Protein AF-U7GQN3-F1 (afdb_monomer_lite)

Sequence (80 aa):
MRKTVNLPLYDEFMDIFANHEIKNWQAKHFWEKMGMSKNSKVEQHRRLMYVGLRILVKCHYLEVDVSQSTRRVFSYKETH

Structure (mmCIF, N/CA/C/O backbone):
data_AF-U7GQN3-F1
#
_entry.id   AF-U7GQN3-F1
#
loop_
_atom_site.group_PDB
_atom_site.id
_atom_site.type_symbol
_atom_site.label_atom_id
_atom_site.label_alt_id
_atom_site.label_comp_id
_atom_site.label_asym_id
_atom_site.label_entity_id
_atom_site.label_seq_id
_atom_site.pdbx_PDB_ins_code
_atom_site.Cartn_x
_atom_site.Cartn_y
_atom_site.Cartn_z
_atom_site.occupancy
_atom_site.B_iso_or_equiv
_atom_site.auth_seq_id
_atom_site.auth_comp_id
_atom_site.auth_asym_id
_atom_site.auth_atom_id
_atom_site.pdbx_PDB_model_num
ATOM 1 N N . MET A 1 1 ? -19.295 1.655 -18.483 1.00 38.28 1 MET A N 1
ATOM 2 C CA . MET A 1 1 ? -17.883 1.290 -18.742 1.00 38.28 1 MET A CA 1
ATOM 3 C C . MET A 1 1 ? -17.301 0.659 -17.483 1.00 38.28 1 MET A C 1
ATOM 5 O O . MET A 1 1 ? -17.237 1.338 -16.464 1.00 38.28 1 MET A O 1
ATOM 9 N N . ARG A 1 2 ? -16.934 -0.630 -17.508 1.00 46.12 2 ARG A N 1
ATOM 10 C CA . ARG A 1 2 ? -16.171 -1.241 -16.407 1.00 46.12 2 ARG A CA 1
ATOM 11 C C . ARG A 1 2 ? -14.787 -0.589 -16.418 1.00 46.12 2 ARG A C 1
ATOM 13 O O . ARG A 1 2 ? -14.080 -0.711 -17.411 1.00 46.12 2 ARG A O 1
ATOM 20 N N . LYS A 1 3 ? -14.431 0.167 -15.376 1.00 53.38 3 LYS A N 1
ATOM 21 C CA . LYS A 1 3 ? -13.062 0.676 -15.232 1.00 53.38 3 LYS A CA 1
ATOM 22 C C . LYS A 1 3 ? -12.172 -0.541 -14.999 1.00 53.38 3 LYS A C 1
ATOM 24 O O . LYS A 1 3 ? -12.239 -1.132 -13.927 1.00 53.38 3 LYS A O 1
ATOM 29 N N . THR A 1 4 ? -11.391 -0.936 -15.998 1.00 62.19 4 THR A N 1
ATOM 30 C CA . THR A 1 4 ? -10.276 -1.865 -15.806 1.00 62.19 4 THR A CA 1
ATOM 31 C C . THR A 1 4 ? -9.335 -1.228 -14.795 1.00 62.19 4 THR A C 1
ATOM 33 O O . THR A 1 4 ? -8.733 -0.185 -15.056 1.00 62.19 4 THR A O 1
ATOM 36 N N . VAL A 1 5 ? -9.295 -1.797 -13.596 1.00 71.81 5 VAL A N 1
ATOM 37 C CA . VAL A 1 5 ? -8.371 -1.373 -12.553 1.00 71.81 5 VAL A CA 1
ATOM 38 C C . VAL A 1 5 ? -6.998 -1.889 -12.962 1.00 71.81 5 VAL A C 1
ATOM 40 O O . VAL A 1 5 ? -6.746 -3.085 -12.903 1.00 71.81 5 VAL A O 1
ATOM 43 N N . ASN A 1 6 ? -6.135 -0.994 -13.438 1.00 87.38 6 ASN A N 1
ATOM 44 C CA . ASN A 1 6 ? -4.751 -1.338 -13.736 1.00 87.38 6 ASN A CA 1
ATOM 45 C C . ASN A 1 6 ? -3.946 -1.255 -12.433 1.00 87.38 6 ASN A C 1
ATOM 47 O O . ASN A 1 6 ? -3.680 -0.147 -11.960 1.00 87.38 6 ASN A O 1
ATOM 51 N N . LEU A 1 7 ? -3.635 -2.404 -11.825 1.00 91.75 7 LEU A N 1
ATOM 52 C CA . LEU A 1 7 ? -2.788 -2.476 -10.636 1.00 91.75 7 LEU A CA 1
ATOM 53 C C . LEU A 1 7 ? -1.319 -2.390 -11.081 1.00 91.75 7 LEU A C 1
ATOM 55 O O . LEU A 1 7 ? -0.831 -3.325 -11.714 1.00 91.75 7 LEU A O 1
ATOM 59 N N . PRO A 1 8 ? -0.597 -1.294 -10.788 1.00 93.06 8 PRO A N 1
ATOM 60 C CA . PRO A 1 8 ? 0.833 -1.257 -11.046 1.00 93.06 8 PRO A CA 1
ATOM 61 C C . PRO A 1 8 ? 1.560 -2.228 -10.114 1.00 93.06 8 PRO A C 1
ATOM 63 O O . PRO A 1 8 ? 1.135 -2.404 -8.972 1.00 93.06 8 PRO A O 1
ATOM 66 N N . LEU A 1 9 ? 2.686 -2.773 -10.581 1.00 92.06 9 LEU A N 1
ATOM 67 C CA . LEU A 1 9 ? 3.479 -3.764 -9.841 1.00 92.06 9 LEU A CA 1
ATOM 68 C C . LEU A 1 9 ? 2.650 -5.010 -9.474 1.00 92.06 9 LEU A C 1
ATOM 70 O O . LEU A 1 9 ? 2.693 -5.490 -8.343 1.00 92.06 9 LEU A O 1
ATOM 74 N N . TYR A 1 10 ? 1.791 -5.449 -10.404 1.00 93.50 10 TYR A N 1
ATOM 75 C CA . TYR A 1 10 ? 0.835 -6.532 -10.173 1.00 93.50 10 TYR A CA 1
ATOM 76 C C . TYR A 1 10 ? 1.538 -7.803 -9.700 1.00 93.50 10 TYR A C 1
ATOM 78 O O . TYR A 1 10 ? 1.171 -8.324 -8.650 1.00 93.50 10 TYR A O 1
ATOM 86 N N . ASP A 1 11 ? 2.561 -8.248 -10.431 1.00 9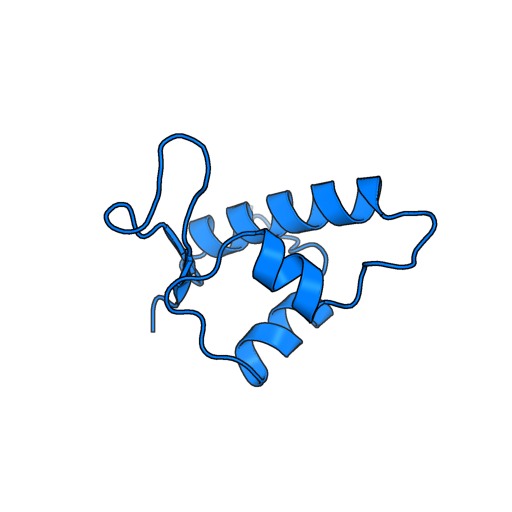2.00 11 ASP A N 1
ATOM 87 C CA . ASP A 1 11 ? 3.292 -9.478 -10.126 1.00 92.00 11 ASP A CA 1
ATOM 88 C C . ASP A 1 11 ? 3.943 -9.392 -8.740 1.00 92.00 11 ASP A C 1
ATOM 90 O O . ASP A 1 11 ? 3.772 -10.287 -7.917 1.00 92.00 11 ASP A O 1
ATOM 94 N N . GLU A 1 12 ? 4.571 -8.260 -8.411 1.00 93.19 12 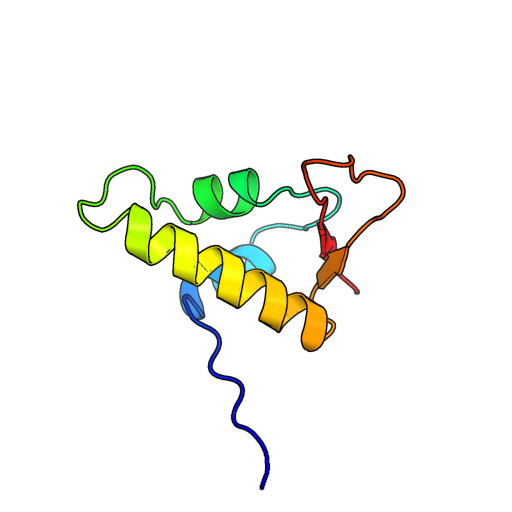GLU A N 1
ATOM 95 C CA . GLU A 1 12 ? 5.210 -8.063 -7.110 1.00 93.19 12 GLU A CA 1
ATOM 96 C C . GLU A 1 12 ? 4.202 -8.033 -5.951 1.00 93.19 12 GLU A C 1
ATOM 98 O O . GLU A 1 12 ? 4.499 -8.507 -4.852 1.00 93.19 12 GLU A O 1
ATOM 103 N N . PHE A 1 13 ? 3.007 -7.474 -6.161 1.00 94.44 13 PHE A N 1
ATOM 104 C CA . PHE A 1 13 ? 1.946 -7.536 -5.156 1.00 94.44 13 PHE A CA 1
ATOM 105 C C . PHE A 1 13 ? 1.400 -8.957 -5.003 1.00 94.44 13 PHE A C 1
ATOM 107 O O . PHE A 1 13 ? 1.221 -9.396 -3.868 1.00 94.44 13 PHE A O 1
ATOM 114 N N . MET A 1 14 ? 1.151 -9.678 -6.101 1.00 93.38 14 MET A N 1
ATOM 115 C CA . MET A 1 14 ? 0.665 -11.061 -6.045 1.00 93.38 14 MET A CA 1
ATOM 116 C C . MET A 1 14 ? 1.671 -11.978 -5.344 1.00 93.38 14 MET A C 1
ATOM 118 O O . MET A 1 14 ? 1.272 -12.768 -4.490 1.00 93.38 14 MET A O 1
ATOM 122 N N . ASP A 1 15 ? 2.966 -11.813 -5.617 1.00 94.25 15 ASP A N 1
ATOM 123 C CA . ASP A 1 15 ? 4.031 -12.539 -4.923 1.00 94.25 15 ASP A CA 1
ATOM 124 C C . ASP A 1 15 ? 4.031 -12.255 -3.418 1.00 94.25 15 ASP A C 1
ATOM 126 O O . ASP A 1 15 ? 4.275 -13.158 -2.615 1.00 94.25 15 ASP A O 1
ATOM 130 N N . ILE A 1 16 ? 3.738 -11.020 -2.997 1.00 94.94 16 ILE A N 1
ATOM 131 C CA . ILE A 1 16 ? 3.599 -10.711 -1.572 1.00 94.94 16 ILE A CA 1
ATOM 132 C C . ILE A 1 16 ? 2.420 -11.470 -0.973 1.00 94.94 16 ILE A C 1
ATOM 134 O O . ILE A 1 16 ? 2.638 -12.180 0.004 1.00 94.94 16 ILE A O 1
ATOM 138 N N . PHE A 1 17 ? 1.223 -11.359 -1.556 1.00 93.50 17 PHE A N 1
ATOM 139 C CA . PHE A 1 17 ? 0.021 -12.023 -1.034 1.00 93.50 17 PHE A CA 1
ATOM 140 C C . PHE A 1 17 ? 0.150 -13.552 -1.019 1.00 93.50 17 PHE A C 1
ATOM 142 O O . PHE A 1 17 ? -0.372 -14.210 -0.127 1.00 93.50 17 PHE A O 1
ATOM 149 N N . ALA A 1 18 ? 0.864 -14.136 -1.983 1.00 93.56 18 ALA A N 1
ATOM 150 C CA . ALA A 1 18 ? 1.074 -15.579 -2.034 1.00 93.56 18 ALA A CA 1
ATOM 151 C C . ALA A 1 18 ? 2.046 -16.086 -0.954 1.00 93.56 18 ALA A C 1
ATOM 153 O O . ALA A 1 18 ? 1.932 -17.228 -0.512 1.00 93.56 18 ALA A O 1
ATOM 154 N N . ASN A 1 19 ? 3.015 -15.260 -0.545 1.00 94.62 19 ASN A N 1
ATOM 155 C CA . ASN A 1 19 ? 4.142 -15.698 0.286 1.00 94.62 19 ASN A CA 1
ATOM 156 C C . ASN A 1 19 ? 4.172 -15.075 1.691 1.00 94.62 19 ASN A C 1
ATOM 158 O O . ASN A 1 19 ? 5.016 -15.450 2.509 1.00 94.62 19 ASN A O 1
ATOM 162 N N . HIS A 1 20 ? 3.313 -14.099 1.978 1.00 93.50 20 HIS A N 1
ATOM 163 C CA . HIS A 1 20 ? 3.316 -13.357 3.232 1.00 93.50 20 HIS A CA 1
ATOM 164 C C . HIS A 1 20 ? 1.897 -13.032 3.679 1.00 93.50 20 HIS A C 1
ATOM 166 O O . HIS A 1 20 ? 1.070 -12.640 2.873 1.00 93.50 20 HIS A O 1
ATOM 172 N N . GLU A 1 21 ? 1.667 -13.101 4.987 1.00 92.62 21 GLU A N 1
ATOM 173 C CA . GLU A 1 21 ? 0.422 -12.647 5.600 1.00 92.62 21 GLU A CA 1
ATOM 174 C C . GLU A 1 21 ? 0.561 -11.185 6.056 1.00 92.62 21 GLU A C 1
ATOM 176 O O . GLU A 1 21 ? 1.424 -10.842 6.883 1.00 92.62 21 GLU A O 1
ATOM 181 N N . ILE A 1 22 ? -0.287 -10.298 5.532 1.00 93.56 22 ILE A N 1
ATOM 182 C CA . ILE A 1 22 ? -0.245 -8.871 5.862 1.00 93.56 22 ILE A CA 1
ATOM 183 C C . ILE A 1 22 ? -1.182 -8.570 7.043 1.00 93.56 22 ILE A C 1
ATOM 185 O O . ILE A 1 22 ? -2.394 -8.490 6.897 1.00 93.56 22 ILE A O 1
ATOM 189 N N . LYS A 1 23 ? -0.622 -8.342 8.239 1.00 90.88 23 LYS A N 1
ATOM 190 C CA . LYS A 1 23 ? -1.403 -8.008 9.459 1.00 90.88 23 LYS A CA 1
ATOM 191 C C . LYS A 1 23 ? -1.194 -6.596 10.006 1.00 90.88 23 LYS A C 1
ATOM 193 O O . LYS A 1 23 ? -2.089 -6.025 10.613 1.00 90.88 23 LYS A O 1
ATOM 198 N N . ASN A 1 24 ? 0.003 -6.044 9.842 1.00 92.25 24 ASN A N 1
ATOM 199 C CA . ASN A 1 24 ? 0.362 -4.707 10.328 1.00 92.25 24 ASN A CA 1
ATOM 200 C C . ASN A 1 24 ? 1.492 -4.134 9.470 1.00 92.25 24 ASN A C 1
ATOM 202 O O . ASN A 1 24 ? 2.548 -3.715 9.957 1.00 92.25 24 ASN A O 1
ATOM 206 N N . TRP A 1 25 ? 1.339 -4.236 8.151 1.00 95.69 25 TRP A N 1
ATOM 207 C CA . TRP A 1 25 ? 2.394 -3.797 7.255 1.00 95.69 25 TRP A CA 1
ATOM 208 C C . TRP A 1 25 ? 2.308 -2.311 6.994 1.00 95.69 25 TRP A C 1
ATOM 210 O O . TRP A 1 25 ? 1.244 -1.769 6.751 1.00 95.69 25 TRP A O 1
ATOM 220 N N . GLN A 1 26 ? 3.452 -1.648 6.968 1.00 94.88 26 GLN A N 1
ATOM 221 C CA . GLN A 1 26 ? 3.561 -0.285 6.478 1.00 94.88 26 GLN A CA 1
ATOM 222 C C . GLN A 1 26 ? 4.085 -0.328 5.046 1.00 94.88 26 GLN A C 1
ATOM 224 O O . GLN A 1 26 ? 4.682 -1.320 4.630 1.00 94.88 26 GLN A O 1
ATOM 229 N N . ALA A 1 27 ? 3.953 0.775 4.310 1.00 92.50 27 ALA A N 1
ATOM 230 C CA . ALA A 1 27 ? 4.457 0.875 2.936 1.00 92.50 27 ALA A CA 1
ATOM 231 C C . ALA A 1 27 ? 5.939 0.455 2.792 1.00 92.50 27 ALA A C 1
ATOM 233 O O . ALA A 1 27 ? 6.321 -0.112 1.774 1.00 92.50 27 ALA A O 1
ATOM 234 N N . LYS A 1 28 ? 6.766 0.669 3.828 1.00 91.56 28 LYS A N 1
ATOM 235 C CA . LYS A 1 28 ? 8.167 0.215 3.850 1.00 91.56 28 LYS A CA 1
ATOM 236 C C . LYS A 1 28 ? 8.320 -1.311 3.776 1.00 91.56 28 LYS A C 1
ATOM 238 O O . LYS A 1 28 ? 9.231 -1.771 3.105 1.00 91.56 28 LYS A O 1
ATOM 243 N N . HIS A 1 29 ? 7.426 -2.084 4.398 1.00 94.06 29 HIS A N 1
ATOM 244 C CA . HIS A 1 29 ? 7.514 -3.547 4.384 1.00 94.06 29 HIS A CA 1
ATOM 245 C C . HIS A 1 29 ? 7.218 -4.087 2.982 1.00 94.06 29 HIS A C 1
ATOM 247 O O . HIS A 1 29 ? 7.947 -4.945 2.499 1.00 94.06 29 HIS A O 1
ATOM 253 N N . PHE A 1 30 ? 6.226 -3.516 2.286 1.00 94.12 30 PHE A N 1
ATOM 254 C CA . PHE A 1 30 ? 5.997 -3.812 0.867 1.00 94.12 30 PHE A CA 1
ATOM 255 C C . PHE A 1 30 ? 7.246 -3.494 0.044 1.00 94.12 30 PHE A C 1
ATOM 257 O O . PHE A 1 30 ? 7.753 -4.350 -0.669 1.00 94.12 30 PHE A O 1
ATOM 264 N N . TRP A 1 31 ? 7.796 -2.290 0.208 1.00 91.31 31 TRP A N 1
ATOM 265 C CA . TRP A 1 31 ? 8.989 -1.862 -0.518 1.00 91.31 31 TRP A CA 1
ATOM 266 C C . TRP A 1 31 ? 10.193 -2.800 -0.332 1.00 91.31 31 TRP A C 1
ATOM 268 O O . TRP A 1 31 ? 10.875 -3.139 -1.299 1.00 91.31 31 TRP A O 1
ATOM 278 N N . GLU A 1 32 ? 10.447 -3.224 0.907 1.00 90.44 32 GLU A N 1
ATOM 279 C CA . GLU A 1 32 ? 11.520 -4.157 1.255 1.00 90.44 32 GLU A CA 1
ATOM 280 C C . GLU A 1 32 ? 11.305 -5.531 0.613 1.00 90.44 32 GLU A C 1
ATOM 282 O O . GLU A 1 32 ? 12.236 -6.097 0.040 1.00 90.44 32 GLU A O 1
ATOM 287 N N . LYS A 1 33 ? 10.074 -6.049 0.663 1.00 91.12 33 LYS A N 1
ATOM 288 C CA . LYS A 1 33 ? 9.726 -7.385 0.163 1.00 91.12 33 LYS A CA 1
ATOM 289 C C . LYS A 1 33 ? 9.670 -7.478 -1.354 1.00 91.12 33 LYS A C 1
ATOM 291 O O . LYS A 1 33 ? 10.017 -8.518 -1.896 1.00 91.12 33 LYS A O 1
ATOM 296 N N . MET A 1 34 ? 9.349 -6.381 -2.032 1.00 89.31 34 MET A N 1
ATOM 297 C CA . MET A 1 34 ? 9.421 -6.285 -3.492 1.00 89.31 34 MET A CA 1
ATOM 298 C C . MET A 1 34 ? 10.868 -6.191 -4.018 1.00 89.31 34 MET A C 1
ATOM 300 O O . MET A 1 34 ? 11.081 -6.128 -5.224 1.00 89.31 34 MET A O 1
ATOM 304 N N . GLY A 1 35 ? 11.885 -6.123 -3.146 1.00 82.69 35 GLY A N 1
ATOM 305 C CA . GLY A 1 35 ? 13.294 -6.140 -3.562 1.00 82.69 35 GLY A CA 1
ATOM 306 C C . GLY A 1 35 ? 13.755 -4.898 -4.339 1.00 82.69 35 GLY A C 1
ATOM 307 O O . GLY A 1 35 ? 14.797 -4.921 -4.991 1.00 82.69 35 GLY A O 1
ATOM 308 N N . MET A 1 36 ? 13.023 -3.782 -4.262 1.00 73.19 36 MET A N 1
ATOM 309 C CA . MET A 1 36 ? 13.226 -2.612 -5.132 1.00 73.19 36 MET A CA 1
ATOM 310 C C . MET A 1 36 ? 14.334 -1.640 -4.682 1.00 73.19 36 MET A C 1
ATOM 312 O O . MET A 1 36 ? 14.464 -0.537 -5.216 1.00 73.19 36 MET A O 1
ATOM 316 N N . SER A 1 37 ? 15.168 -2.026 -3.714 1.00 65.81 37 SER A N 1
ATOM 317 C CA . SER A 1 37 ? 16.132 -1.134 -3.052 1.00 65.81 37 SER A CA 1
ATOM 318 C C . SER A 1 37 ? 17.356 -0.736 -3.890 1.00 65.81 37 SER A C 1
ATOM 320 O O . SER A 1 37 ? 18.072 0.180 -3.492 1.00 65.81 37 SER A O 1
ATOM 322 N N . LYS A 1 38 ? 17.606 -1.371 -5.046 1.00 62.69 38 LYS A N 1
ATOM 323 C CA . LYS A 1 38 ? 18.851 -1.193 -5.827 1.00 62.69 38 LYS A CA 1
ATOM 324 C C . LYS A 1 38 ? 18.675 -0.629 -7.246 1.00 62.69 38 LYS A C 1
ATOM 326 O O . LYS A 1 38 ? 19.643 -0.582 -7.999 1.00 62.69 38 LYS A O 1
ATOM 331 N N . ASN A 1 39 ? 17.477 -0.177 -7.625 1.00 64.19 39 ASN A N 1
ATOM 332 C CA . ASN A 1 39 ? 17.194 0.224 -9.010 1.00 64.19 39 ASN A CA 1
ATOM 333 C C . ASN A 1 39 ? 17.343 1.737 -9.257 1.00 64.19 39 ASN A C 1
ATOM 335 O O . ASN A 1 39 ? 16.874 2.564 -8.485 1.00 64.19 39 ASN A O 1
ATOM 339 N N . SER A 1 40 ? 17.881 2.130 -10.416 1.00 63.66 40 SER A N 1
ATOM 340 C CA . SER A 1 40 ? 17.959 3.541 -10.856 1.00 63.66 40 SER A CA 1
ATOM 341 C C . SER A 1 40 ? 16.591 4.237 -10.986 1.00 63.66 40 SER A C 1
ATOM 343 O O . SER A 1 40 ? 16.511 5.459 -11.068 1.00 63.66 40 SER A O 1
ATOM 345 N N . LYS A 1 41 ? 15.499 3.462 -10.969 1.00 76.94 41 LYS A N 1
ATOM 346 C CA . LYS A 1 41 ? 14.103 3.915 -11.061 1.00 76.94 41 LYS A CA 1
ATOM 347 C C . LYS A 1 41 ? 13.356 3.900 -9.715 1.00 76.94 41 LYS A C 1
ATOM 349 O O . LYS A 1 41 ? 12.123 3.859 -9.722 1.00 76.94 41 LYS A O 1
ATOM 354 N N . VAL A 1 42 ? 14.063 3.905 -8.580 1.00 82.06 42 VAL A N 1
ATOM 355 C CA . VAL A 1 42 ? 13.487 3.826 -7.217 1.00 82.06 42 VAL A CA 1
ATOM 356 C C . VAL A 1 42 ? 12.316 4.794 -7.007 1.00 82.06 42 VAL A C 1
ATOM 358 O O . VAL A 1 42 ? 11.256 4.376 -6.551 1.00 82.06 42 VAL A O 1
ATOM 361 N N . GLU A 1 43 ? 12.441 6.060 -7.409 1.00 84.69 43 GLU A N 1
ATOM 362 C CA . GLU A 1 43 ? 11.379 7.052 -7.180 1.00 84.69 43 GLU A CA 1
ATOM 363 C C . GLU A 1 43 ? 10.099 6.774 -7.982 1.00 84.69 43 GLU A C 1
ATOM 365 O O . GLU A 1 43 ? 8.988 6.928 -7.467 1.00 84.69 43 GLU A O 1
ATOM 370 N N . GLN A 1 4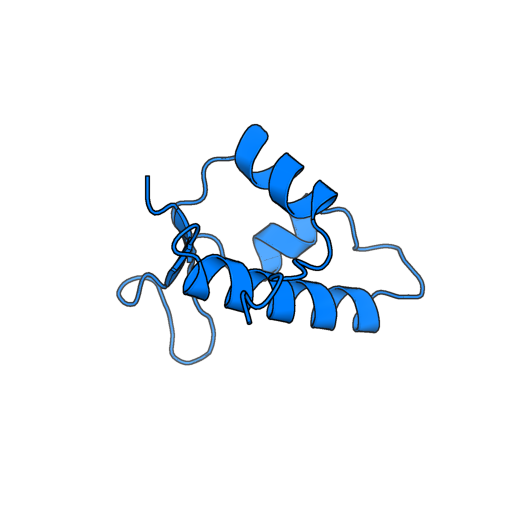4 ? 10.225 6.310 -9.230 1.00 88.06 44 GLN A N 1
ATOM 371 C CA . GLN A 1 44 ? 9.067 5.925 -10.040 1.00 88.06 44 GLN A CA 1
ATOM 372 C C . GLN A 1 44 ? 8.356 4.714 -9.427 1.00 88.06 44 GLN A C 1
ATOM 374 O O . GLN A 1 44 ? 7.138 4.734 -9.261 1.00 88.06 44 GLN A O 1
ATOM 379 N N . HIS A 1 45 ? 9.115 3.689 -9.046 1.00 88.94 45 HIS A N 1
ATOM 380 C CA . HIS A 1 45 ? 8.572 2.481 -8.431 1.00 88.94 45 HIS A CA 1
ATOM 381 C C . HIS A 1 45 ? 7.903 2.782 -7.091 1.00 88.94 45 HIS A C 1
ATOM 383 O O . HIS A 1 45 ? 6.829 2.261 -6.809 1.00 88.94 45 HIS A O 1
ATOM 389 N N . ARG A 1 46 ? 8.472 3.690 -6.291 1.00 89.69 46 ARG A N 1
ATOM 390 C CA . ARG A 1 46 ? 7.874 4.120 -5.025 1.00 89.69 46 ARG A CA 1
ATOM 391 C C . ARG A 1 46 ? 6.505 4.754 -5.248 1.00 89.69 46 ARG A C 1
ATOM 393 O O . ARG A 1 46 ? 5.552 4.419 -4.547 1.00 89.69 46 ARG A O 1
ATOM 400 N N . ARG A 1 47 ? 6.378 5.637 -6.245 1.00 92.38 47 ARG A N 1
ATOM 401 C CA . ARG A 1 47 ? 5.081 6.228 -6.619 1.00 92.38 47 ARG A CA 1
ATOM 402 C C . ARG A 1 47 ? 4.088 5.155 -7.060 1.00 92.38 47 ARG A C 1
ATOM 404 O O . ARG A 1 47 ? 2.946 5.179 -6.607 1.00 92.38 47 ARG A O 1
ATOM 411 N N . LEU A 1 48 ? 4.524 4.210 -7.892 1.00 93.25 48 LEU A N 1
ATOM 412 C CA . LEU A 1 48 ? 3.694 3.094 -8.352 1.00 93.25 48 LEU A CA 1
ATOM 413 C C . LEU A 1 48 ? 3.236 2.199 -7.194 1.00 93.25 48 LEU A C 1
ATOM 415 O O . LEU A 1 48 ? 2.055 1.878 -7.130 1.00 93.25 48 LEU A O 1
ATOM 419 N N . MET A 1 49 ? 4.108 1.897 -6.230 1.00 94.69 49 MET A N 1
ATOM 420 C CA . MET A 1 49 ? 3.763 1.140 -5.024 1.00 94.69 49 MET A CA 1
ATOM 421 C C . MET A 1 49 ? 2.651 1.835 -4.231 1.00 94.69 49 MET A C 1
ATOM 423 O O . MET A 1 49 ? 1.657 1.202 -3.885 1.00 94.69 49 MET A O 1
ATOM 427 N N . TYR A 1 50 ? 2.753 3.145 -3.982 1.00 94.75 50 TYR A N 1
ATOM 428 C CA . TYR A 1 50 ? 1.686 3.871 -3.280 1.00 94.75 50 TYR A CA 1
ATOM 429 C C . TYR A 1 50 ? 0.372 3.911 -4.072 1.00 94.75 50 TYR A C 1
ATOM 431 O O . TYR A 1 50 ? -0.702 3.837 -3.473 1.00 94.75 5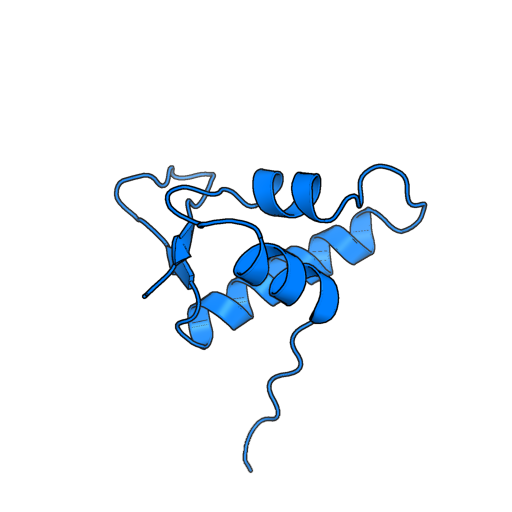0 TYR A O 1
ATOM 439 N N . VAL A 1 51 ? 0.429 4.013 -5.404 1.00 95.12 51 VAL A N 1
ATOM 440 C CA . VAL A 1 51 ? -0.768 3.901 -6.255 1.00 95.12 51 VAL A CA 1
ATOM 441 C C . VAL A 1 51 ? -1.380 2.503 -6.139 1.00 95.12 51 VAL A C 1
ATOM 443 O O . VAL A 1 51 ? -2.592 2.397 -5.955 1.00 95.12 51 VAL A O 1
ATOM 446 N N . GLY A 1 52 ? -0.555 1.455 -6.171 1.00 95.44 52 GLY A N 1
ATOM 447 C CA . GLY A 1 52 ? -0.980 0.068 -6.009 1.00 95.44 52 GLY A CA 1
ATOM 448 C C . GLY A 1 52 ? -1.655 -0.182 -4.664 1.00 95.44 52 GLY A C 1
ATOM 449 O O . GLY A 1 52 ? -2.780 -0.666 -4.635 1.00 95.44 52 GLY A O 1
ATOM 450 N N . LEU A 1 53 ? -1.058 0.277 -3.559 1.00 95.62 53 LEU A N 1
ATOM 451 C CA . LEU A 1 53 ? -1.666 0.186 -2.224 1.00 95.62 53 LEU A CA 1
ATOM 452 C C . LEU A 1 53 ? -3.044 0.861 -2.167 1.00 95.62 53 LEU A C 1
ATOM 454 O O . LEU A 1 53 ? -3.994 0.284 -1.645 1.00 95.62 53 LEU A O 1
ATOM 458 N N . ARG A 1 54 ? -3.196 2.060 -2.750 1.00 94.81 54 ARG A N 1
ATOM 459 C CA . ARG A 1 54 ? -4.504 2.744 -2.802 1.00 94.81 54 ARG A CA 1
ATOM 460 C C . ARG A 1 54 ? -5.536 1.957 -3.606 1.00 94.81 54 ARG A C 1
ATOM 462 O O . ARG A 1 54 ? -6.713 1.966 -3.248 1.00 94.81 54 ARG A O 1
ATOM 469 N N . ILE A 1 55 ? -5.114 1.314 -4.692 1.00 95.00 55 ILE A N 1
ATOM 470 C CA . ILE A 1 55 ? -5.977 0.457 -5.505 1.00 95.00 55 ILE A CA 1
ATOM 471 C C . ILE A 1 55 ? -6.392 -0.786 -4.716 1.00 95.00 55 ILE A C 1
ATOM 473 O O . ILE A 1 55 ? -7.581 -1.075 -4.660 1.00 95.00 55 ILE A O 1
ATOM 477 N N . LEU A 1 56 ? -5.448 -1.471 -4.071 1.00 94.88 56 LEU A N 1
ATOM 478 C CA . LEU A 1 56 ? -5.715 -2.664 -3.266 1.00 94.88 56 LEU A CA 1
ATOM 479 C C . LEU A 1 56 ? -6.689 -2.370 -2.124 1.00 94.88 56 LEU A C 1
ATOM 481 O O . LEU A 1 56 ? -7.616 -3.144 -1.908 1.00 94.88 56 LEU A O 1
ATOM 485 N N . VAL A 1 57 ? -6.552 -1.211 -1.472 1.00 94.50 57 VAL A N 1
ATOM 486 C CA . VAL A 1 57 ? -7.526 -0.752 -0.471 1.00 94.50 57 VAL A CA 1
ATOM 487 C C . VAL A 1 57 ? -8.900 -0.517 -1.092 1.00 94.50 57 VAL A C 1
ATOM 489 O O . VAL A 1 57 ? -9.912 -0.986 -0.584 1.00 94.50 57 VAL A O 1
ATOM 492 N N . LYS A 1 58 ? -8.957 0.179 -2.231 1.00 93.12 58 LYS A N 1
ATOM 493 C CA . LYS A 1 58 ? -10.221 0.443 -2.932 1.00 93.12 58 LYS A CA 1
ATOM 494 C C . LYS A 1 58 ? -10.912 -0.837 -3.421 1.00 93.12 58 LYS A C 1
ATOM 496 O O . LYS A 1 58 ? -12.133 -0.863 -3.538 1.00 93.12 58 LYS A O 1
ATOM 501 N N . CYS A 1 59 ? -10.134 -1.858 -3.752 1.00 91.62 59 CYS A N 1
ATOM 502 C CA . CYS A 1 59 ? -10.611 -3.157 -4.204 1.00 91.62 59 CYS A CA 1
ATOM 503 C C . CYS A 1 59 ? -10.843 -4.147 -3.054 1.00 91.62 59 CYS A C 1
ATOM 505 O O . CYS A 1 59 ? -11.152 -5.296 -3.341 1.00 91.62 59 CYS A O 1
ATOM 507 N N . HIS A 1 60 ? -10.721 -3.715 -1.792 1.00 91.88 60 HIS A N 1
ATOM 508 C CA . HIS A 1 60 ? -10.911 -4.550 -0.603 1.00 91.88 60 HIS A CA 1
ATOM 509 C C . HIS A 1 60 ? -9.974 -5.764 -0.522 1.00 91.88 60 HIS A C 1
ATOM 511 O O . HIS A 1 60 ? -10.349 -6.775 0.054 1.00 91.88 60 HIS A O 1
ATOM 517 N N . TYR A 1 61 ? -8.757 -5.666 -1.064 1.00 92.62 61 TYR A N 1
ATOM 518 C CA . TYR A 1 61 ? -7.672 -6.623 -0.787 1.00 92.62 61 TYR A CA 1
ATOM 519 C C . TYR A 1 61 ? -6.858 -6.224 0.447 1.00 92.62 61 TYR A C 1
ATOM 521 O O . TYR A 1 61 ? -6.238 -7.062 1.092 1.00 92.62 61 TYR A O 1
ATOM 529 N N . LEU A 1 62 ? -6.837 -4.927 0.760 1.00 95.31 62 LEU A N 1
ATOM 530 C CA . LEU A 1 62 ? -6.206 -4.386 1.955 1.00 95.31 62 LEU A CA 1
ATOM 531 C C . LEU A 1 62 ? -7.180 -3.480 2.695 1.00 95.31 62 LEU A C 1
ATOM 533 O O . LEU A 1 62 ? -8.002 -2.790 2.095 1.00 95.31 62 LEU A O 1
ATOM 537 N N . GLU A 1 63 ? -7.002 -3.396 3.999 1.00 95.00 63 GLU A N 1
ATOM 538 C CA . GLU A 1 63 ? -7.633 -2.401 4.849 1.00 95.00 63 GLU A CA 1
ATOM 539 C C . GLU A 1 63 ? -6.577 -1.610 5.603 1.00 95.00 63 GLU A C 1
ATOM 541 O O . GLU A 1 63 ? -5.529 -2.136 5.977 1.00 95.00 63 GLU A O 1
ATOM 546 N N . VAL A 1 64 ? -6.863 -0.329 5.837 1.00 93.12 64 VAL A N 1
ATOM 547 C CA . VAL A 1 64 ? -6.045 0.492 6.729 1.00 93.12 64 VAL A CA 1
ATOM 548 C C . VAL A 1 64 ? -6.494 0.223 8.158 1.00 93.12 64 VAL A C 1
ATOM 550 O O . VAL A 1 64 ? -7.620 0.550 8.535 1.00 93.12 64 VAL A O 1
ATOM 553 N N . ASP A 1 65 ? -5.604 -0.342 8.967 1.00 91.19 65 ASP A N 1
ATOM 554 C CA . ASP A 1 65 ? -5.834 -0.502 10.395 1.00 91.19 65 ASP A CA 1
ATOM 555 C C . ASP A 1 65 ? -5.620 0.843 11.093 1.00 91.19 65 ASP A C 1
ATOM 557 O O . ASP A 1 65 ? -4.491 1.260 11.365 1.00 91.19 65 ASP A O 1
ATOM 561 N N . VAL A 1 66 ? -6.719 1.542 11.377 1.00 86.69 66 VAL A N 1
ATOM 562 C CA . VAL A 1 66 ? -6.692 2.861 12.025 1.00 86.69 66 VAL A CA 1
ATOM 563 C C . VAL A 1 66 ? -6.126 2.788 13.447 1.00 86.69 66 VAL A C 1
ATOM 565 O O . VAL A 1 66 ? -5.525 3.758 13.898 1.00 86.69 66 VAL A O 1
ATOM 568 N N . SER A 1 67 ? -6.264 1.650 14.137 1.00 87.69 67 SER A N 1
ATOM 569 C CA . SER A 1 67 ? -5.774 1.479 15.511 1.00 87.69 67 SER A CA 1
ATOM 570 C C . SER A 1 67 ? -4.252 1.351 15.578 1.00 87.69 67 SER A C 1
ATOM 572 O O . SER A 1 67 ? -3.629 1.827 16.525 1.00 87.69 67 SER A O 1
ATOM 574 N N . GLN A 1 68 ? -3.655 0.746 14.549 1.00 88.19 68 GLN A N 1
ATOM 575 C CA . GLN A 1 68 ? -2.207 0.568 14.416 1.00 88.19 68 GLN A CA 1
ATOM 576 C C . GLN A 1 68 ? -1.545 1.685 13.595 1.00 88.19 68 GLN A C 1
ATOM 578 O O . GLN A 1 68 ? -0.320 1.822 13.584 1.00 88.19 68 GLN A O 1
ATOM 583 N N . SER A 1 69 ? -2.345 2.498 12.903 1.00 88.56 69 SER A N 1
ATOM 584 C CA . SER A 1 69 ? -1.863 3.627 12.114 1.00 88.56 69 SER A CA 1
ATOM 585 C C . SER A 1 69 ? -1.526 4.829 12.994 1.00 88.56 69 SER A C 1
ATOM 587 O O . SER A 1 69 ? -2.190 5.137 13.979 1.00 88.56 69 SER A O 1
ATOM 589 N N . THR A 1 70 ? -0.513 5.584 12.579 1.00 87.50 70 THR A N 1
ATOM 590 C CA . THR A 1 70 ? -0.186 6.890 13.164 1.00 87.50 70 THR A CA 1
ATOM 591 C C . THR A 1 70 ? -0.562 8.009 12.198 1.00 87.50 70 THR A C 1
ATOM 593 O O . THR A 1 70 ? -0.770 7.779 11.008 1.00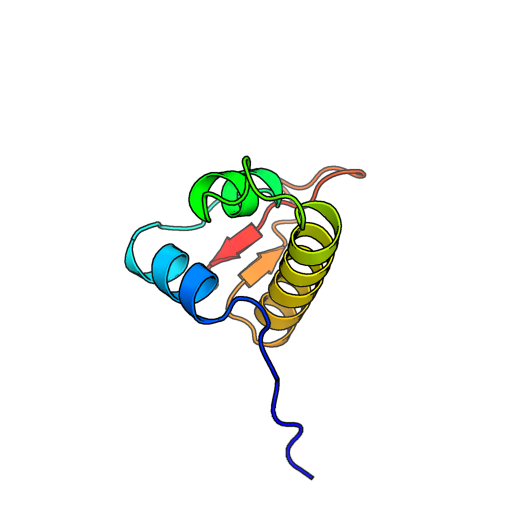 87.50 70 THR A O 1
ATOM 596 N N . ARG A 1 71 ? -0.552 9.266 12.667 1.00 81.56 71 ARG A N 1
ATOM 597 C CA . ARG A 1 71 ? -0.824 10.447 11.820 1.00 81.56 71 ARG A CA 1
ATOM 598 C C . ARG A 1 71 ? 0.054 10.522 10.558 1.00 81.56 71 ARG A C 1
ATOM 600 O O . ARG A 1 71 ? -0.321 11.190 9.601 1.00 81.56 71 ARG A O 1
ATOM 607 N N . ARG A 1 72 ? 1.235 9.894 10.567 1.00 84.31 72 ARG A N 1
ATOM 608 C CA . ARG A 1 72 ? 2.211 9.949 9.466 1.00 84.31 72 ARG A CA 1
ATOM 609 C C . ARG A 1 72 ? 2.347 8.643 8.689 1.00 84.31 72 ARG A C 1
ATOM 611 O O . ARG A 1 72 ? 2.913 8.666 7.601 1.00 84.31 72 ARG A O 1
ATOM 618 N N . VAL A 1 73 ? 1.887 7.519 9.237 1.00 88.12 73 VAL A N 1
ATOM 619 C CA . VAL A 1 73 ? 2.140 6.196 8.660 1.00 88.12 73 VAL A CA 1
ATOM 620 C C . VAL A 1 73 ? 0.908 5.319 8.810 1.00 88.12 73 VAL A C 1
ATOM 622 O O . VAL A 1 73 ? 0.450 5.090 9.927 1.00 88.12 73 VAL A O 1
ATOM 625 N N . PHE A 1 74 ? 0.418 4.813 7.681 1.00 92.31 74 PHE A N 1
ATOM 626 C CA . PHE A 1 74 ? -0.661 3.836 7.645 1.00 92.31 74 PHE A CA 1
ATOM 627 C C . PHE A 1 74 ? -0.126 2.419 7.805 1.00 92.31 74 PHE A C 1
ATOM 629 O O . PHE A 1 74 ? 0.885 2.056 7.191 1.00 92.31 74 PHE A O 1
ATOM 636 N N . SER A 1 75 ? -0.853 1.643 8.597 1.00 94.38 75 SER A N 1
ATOM 637 C CA . SER A 1 75 ? -0.710 0.202 8.704 1.00 94.38 75 SER A CA 1
ATOM 638 C C . SER A 1 75 ? -1.811 -0.479 7.907 1.00 94.38 75 SER A C 1
ATOM 640 O O . SER A 1 75 ? -2.972 -0.085 7.978 1.00 94.38 75 SER A O 1
ATOM 642 N N . TYR A 1 76 ? -1.429 -1.490 7.144 1.00 95.62 76 TYR A N 1
ATOM 643 C CA . TYR A 1 76 ? -2.289 -2.276 6.282 1.00 95.62 76 TYR A CA 1
ATOM 644 C C . TYR A 1 76 ? -2.407 -3.696 6.823 1.00 95.62 76 TYR A C 1
ATOM 646 O O . TYR A 1 76 ? -1.432 -4.261 7.336 1.00 95.62 76 TYR A O 1
ATOM 654 N N . LYS A 1 77 ? -3.591 -4.268 6.646 1.00 94.69 77 LYS A N 1
ATOM 655 C CA . LYS A 1 77 ? -3.888 -5.680 6.871 1.00 94.69 77 LYS A CA 1
ATOM 656 C C . LYS A 1 77 ? -4.689 -6.243 5.699 1.00 94.69 77 LYS A C 1
ATOM 658 O O . LYS A 1 77 ? -5.336 -5.469 4.991 1.00 94.69 77 LYS A O 1
ATOM 663 N N . GLU A 1 78 ? -4.645 -7.551 5.498 1.00 93.06 78 GLU A N 1
ATOM 664 C CA . GLU A 1 78 ? -5.547 -8.238 4.570 1.00 93.06 78 GLU A CA 1
ATOM 665 C C . GLU A 1 78 ? -6.974 -8.220 5.109 1.00 93.06 78 GLU A C 1
ATOM 667 O O . GLU A 1 78 ? -7.224 -8.060 6.307 1.00 93.06 78 GLU A O 1
ATOM 672 N N . THR A 1 79 ? -7.913 -8.330 4.184 1.00 88.81 79 THR A N 1
ATOM 673 C CA . THR A 1 79 ? -9.354 -8.339 4.445 1.00 88.81 79 THR A CA 1
ATOM 674 C C . THR A 1 79 ? -9.922 -9.743 4.650 1.00 88.81 79 THR A C 1
ATOM 676 O O . THR A 1 79 ? -11.095 -9.862 5.013 1.00 88.81 79 THR A O 1
ATOM 679 N N . HIS A 1 80 ? -9.120 -10.789 4.428 1.00 68.06 80 HIS A N 1
ATOM 680 C CA . HIS A 1 80 ? 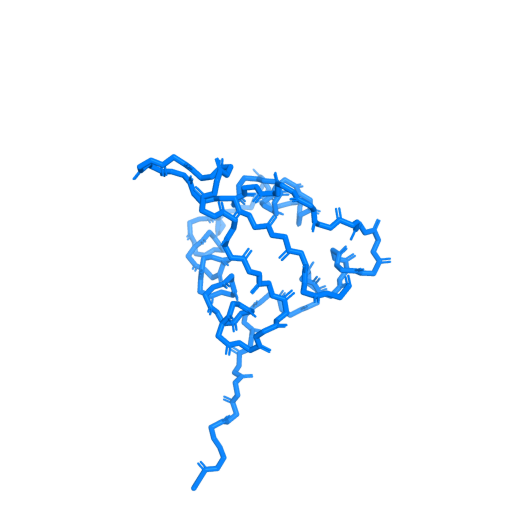-9.515 -12.198 4.470 1.00 68.06 80 HIS A CA 1
ATOM 681 C C . HIS A 1 80 ? -8.666 -13.006 5.446 1.00 68.06 80 HIS A C 1
ATOM 683 O O . HIS A 1 80 ? -7.465 -12.691 5.582 1.00 68.06 80 HIS A O 1
#

Foldseek 3Di:
DPPPPDQPPVVLVVVCVVPHFADWDWLVVSVVSSVLPDDPCNVVVSVSSVVNVVSCCVVQQKDFPPVNADPVITTIGGND

Secondary structure (DSSP, 8-state):
-------TTHHHHHHHHHH---SSEEHHHHHHHTTGGG-TTHHHHHHHHHHHHHHHHHTTSEEEEEEEEETTEEEEEE--

Radius of gyration: 12.66 Å; chains: 1; bounding box: 37×26×34 Å

pLDDT: mean 87.35, std 11.79, range [38.28, 95.69]